Protein AF-A0A250FQ88-F1 (afdb_monomer_lite)

Sequence (93 aa):
MHIFYRILVLVGLIMVAISISFAFINPHSFCGTGDAITIFFFTLIASAIWIIYLIIEAILLHKQKAYGKRNANLLLPLLAPLIVILIIKILYI

Foldseek 3Di:
DVVVVLVVLLVVLLVVLVVVLVVPQDPVDPPLVVSVVSSLVSLVVSLVVSLVVLVVVLVVCVVVVVVVVSVVSNVVSVCSVVVSVVVSVVSVD

Structure (mmCIF, N/CA/C/O backbone):
data_AF-A0A250FQ88-F1
#
_entry.id   AF-A0A250FQ88-F1
#
loop_
_atom_site.group_PDB
_atom_site.id
_atom_site.type_symbol
_atom_site.label_atom_id
_atom_site.label_alt_id
_atom_site.label_comp_id
_atom_site.label_asym_id
_atom_site.label_entity_id
_atom_site.label_seq_id
_atom_site.pdbx_PDB_ins_code
_atom_site.Cartn_x
_atom_site.Cartn_y
_atom_site.Cartn_z
_atom_site.occupancy
_atom_site.B_iso_or_equiv
_atom_site.auth_seq_id
_atom_site.auth_comp_id
_atom_site.auth_asym_id
_atom_site.auth_atom_id
_atom_site.pdbx_PDB_model_num
ATOM 1 N N . MET A 1 1 ? -19.168 -3.875 5.474 1.00 50.50 1 MET A N 1
ATOM 2 C CA . MET A 1 1 ? -18.894 -2.771 4.524 1.00 50.50 1 MET A CA 1
ATOM 3 C C . MET A 1 1 ? -17.498 -2.143 4.667 1.00 50.50 1 MET A C 1
ATOM 5 O O . MET A 1 1 ? -16.911 -1.865 3.636 1.00 50.50 1 MET A O 1
ATOM 9 N N . HIS A 1 2 ? -16.896 -2.005 5.862 1.00 65.25 2 HIS A N 1
ATOM 10 C CA . HIS A 1 2 ? -15.534 -1.430 6.019 1.00 65.25 2 HIS A CA 1
ATOM 11 C C . HIS A 1 2 ? -14.410 -2.191 5.278 1.00 65.25 2 HIS A C 1
ATOM 13 O O . HIS A 1 2 ? -13.535 -1.578 4.681 1.00 65.25 2 HIS A O 1
ATOM 19 N N . ILE A 1 3 ? -14.446 -3.529 5.279 1.00 66.38 3 IL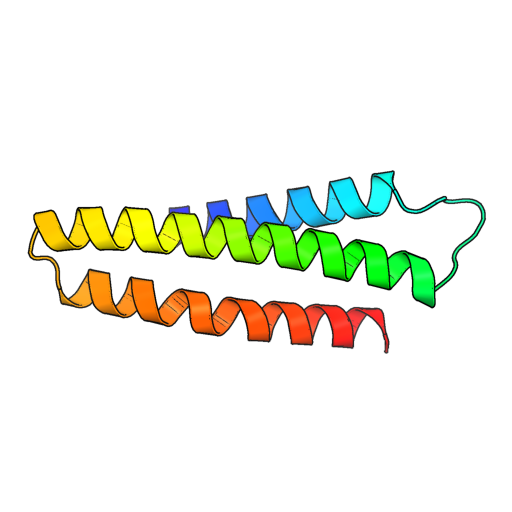E A N 1
ATOM 20 C CA . ILE A 1 3 ? -13.447 -4.374 4.592 1.00 66.38 3 ILE A CA 1
ATOM 21 C C . ILE A 1 3 ? -13.497 -4.207 3.068 1.00 66.38 3 ILE A C 1
ATOM 23 O O . ILE A 1 3 ? -12.454 -4.170 2.427 1.00 66.38 3 ILE A O 1
ATOM 27 N N . PHE A 1 4 ? -14.694 -4.048 2.499 1.00 69.31 4 PHE A N 1
ATOM 28 C CA . PHE A 1 4 ? -14.865 -3.861 1.058 1.00 69.31 4 PHE A CA 1
ATOM 29 C C . PHE A 1 4 ? -14.223 -2.552 0.583 1.00 69.31 4 PHE A C 1
ATOM 31 O O . PHE A 1 4 ? -13.435 -2.566 -0.356 1.00 69.31 4 PHE A O 1
ATOM 38 N N . TYR A 1 5 ? -14.469 -1.444 1.291 1.00 70.94 5 TYR A N 1
ATOM 39 C CA . TYR A 1 5 ? -13.819 -0.164 0.992 1.00 70.94 5 TYR A CA 1
ATOM 40 C C . TYR A 1 5 ? -12.297 -0.227 1.151 1.00 70.94 5 TYR A C 1
ATOM 42 O O . TYR A 1 5 ? -11.585 0.366 0.352 1.00 70.94 5 TYR A O 1
ATOM 50 N N . ARG A 1 6 ? -11.778 -0.989 2.121 1.00 71.75 6 ARG A N 1
ATOM 51 C CA . ARG A 1 6 ? -10.327 -1.185 2.272 1.00 71.75 6 ARG A CA 1
ATOM 52 C C . ARG A 1 6 ? -9.711 -1.925 1.092 1.00 71.75 6 ARG A C 1
ATOM 54 O O . ARG A 1 6 ? -8.685 -1.492 0.586 1.00 71.75 6 ARG A O 1
ATOM 61 N N . ILE A 1 7 ? -10.340 -3.010 0.643 1.00 74.44 7 ILE A N 1
ATOM 62 C CA . ILE A 1 7 ? -9.879 -3.753 -0.537 1.00 74.44 7 ILE A CA 1
ATOM 63 C C . ILE A 1 7 ? -9.939 -2.847 -1.771 1.00 74.44 7 ILE A C 1
ATOM 65 O O . ILE A 1 7 ? -8.978 -2.797 -2.529 1.00 74.44 7 ILE A O 1
ATOM 69 N N . LEU A 1 8 ? -11.019 -2.076 -1.932 1.00 78.12 8 LEU A N 1
ATOM 70 C CA . LEU A 1 8 ? -11.177 -1.138 -3.042 1.00 78.12 8 LEU A CA 1
ATOM 71 C C . LEU A 1 8 ? -10.072 -0.068 -3.061 1.00 78.12 8 LEU A C 1
ATOM 73 O O . LEU A 1 8 ? -9.484 0.181 -4.109 1.00 78.12 8 LEU A O 1
ATOM 77 N N . VAL A 1 9 ? -9.759 0.540 -1.910 1.00 79.62 9 VAL A N 1
ATOM 78 C CA . VAL A 1 9 ? -8.694 1.552 -1.799 1.00 79.62 9 VAL A CA 1
ATOM 79 C C . VAL A 1 9 ? -7.324 0.931 -2.066 1.00 79.62 9 VAL A C 1
ATOM 81 O O . VAL A 1 9 ? -6.543 1.524 -2.802 1.00 79.62 9 VAL A O 1
ATOM 84 N N . LEU A 1 10 ? -7.042 -0.264 -1.534 1.00 78.06 10 LEU A N 1
ATOM 85 C CA . LEU A 1 10 ? -5.781 -0.969 -1.778 1.00 78.06 10 LEU A CA 1
ATOM 86 C C . LEU A 1 10 ? -5.593 -1.292 -3.267 1.00 78.06 10 LEU A C 1
ATOM 88 O O . LEU A 1 10 ? -4.544 -0.996 -3.832 1.00 78.06 10 LEU A O 1
ATOM 92 N N . VAL A 1 11 ? -6.619 -1.856 -3.912 1.00 78.81 11 VAL A N 1
ATOM 93 C CA . VAL A 1 11 ? -6.599 -2.165 -5.349 1.00 78.81 11 VAL A CA 1
ATOM 94 C C . VAL A 1 11 ? -6.436 -0.888 -6.171 1.00 78.81 11 VAL A C 1
ATOM 96 O O . VAL A 1 11 ? -5.603 -0.852 -7.072 1.00 78.81 11 VAL A O 1
ATOM 99 N N . GLY A 1 12 ? -7.162 0.181 -5.830 1.00 81.50 12 GLY A N 1
ATOM 100 C CA . GLY A 1 12 ? -7.019 1.481 -6.485 1.00 81.50 12 GLY A CA 1
ATOM 101 C C . GLY A 1 12 ? -5.597 2.035 -6.381 1.00 81.50 12 GLY A C 1
ATOM 102 O O . GLY A 1 12 ? -5.038 2.482 -7.380 1.00 81.50 12 GLY A O 1
ATOM 103 N N . LEU A 1 13 ? -4.974 1.939 -5.204 1.00 82.69 13 LEU A N 1
ATOM 104 C CA . LEU A 1 13 ? -3.601 2.395 -4.984 1.00 82.69 13 LEU A CA 1
ATOM 105 C C . LEU A 1 13 ? -2.578 1.603 -5.807 1.00 82.69 13 LEU A C 1
ATOM 107 O O . LEU A 1 13 ? -1.666 2.195 -6.380 1.00 82.69 13 LEU A O 1
ATOM 111 N N . ILE A 1 14 ? -2.752 0.283 -5.900 1.00 78.75 14 ILE A N 1
ATOM 112 C CA . ILE A 1 14 ? -1.898 -0.587 -6.718 1.00 78.75 14 ILE A CA 1
ATOM 113 C C . ILE A 1 14 ? -2.056 -0.246 -8.204 1.00 78.75 14 ILE A C 1
ATOM 115 O O . ILE A 1 14 ? -1.057 -0.078 -8.898 1.00 78.75 14 ILE A O 1
ATOM 119 N N . MET A 1 15 ? -3.288 -0.074 -8.692 1.00 79.19 15 MET A N 1
ATOM 120 C CA . MET A 1 15 ? -3.548 0.297 -10.089 1.00 79.19 15 MET A CA 1
ATOM 121 C C . MET A 1 15 ? -2.912 1.641 -10.457 1.00 79.19 15 MET A C 1
ATOM 123 O O . MET A 1 15 ? -2.331 1.774 -11.536 1.00 79.19 15 MET A O 1
ATOM 127 N N . VAL A 1 16 ? -2.970 2.626 -9.555 1.00 82.62 16 VAL A N 1
ATOM 128 C CA . VAL A 1 16 ? -2.303 3.924 -9.737 1.00 82.62 16 VAL A CA 1
ATOM 129 C C . VAL A 1 16 ? -0.785 3.756 -9.757 1.00 82.62 16 VAL A C 1
ATOM 131 O O . VAL A 1 16 ? -0.136 4.269 -10.665 1.00 82.62 16 VAL A O 1
ATOM 134 N N . ALA A 1 17 ? -0.214 2.999 -8.816 1.00 79.25 17 ALA A N 1
ATOM 135 C CA . ALA A 1 17 ? 1.229 2.763 -8.761 1.00 79.25 17 ALA A CA 1
ATOM 136 C C . ALA A 1 17 ? 1.757 2.080 -10.031 1.00 79.25 17 ALA A C 1
ATOM 138 O O . ALA A 1 17 ? 2.783 2.490 -10.573 1.00 79.25 17 ALA A O 1
ATOM 139 N N . ILE A 1 18 ? 1.028 1.085 -10.543 1.00 74.69 18 ILE A N 1
ATOM 140 C CA . ILE A 1 18 ? 1.357 0.382 -11.787 1.00 74.69 18 ILE A CA 1
ATOM 141 C C . ILE A 1 18 ? 1.260 1.330 -12.988 1.00 74.69 18 ILE A C 1
ATOM 143 O O . ILE A 1 18 ? 2.185 1.391 -13.792 1.00 74.69 18 ILE A O 1
ATOM 147 N N . SER A 1 19 ? 0.180 2.111 -13.093 1.00 78.75 19 SER A N 1
ATOM 148 C CA . SER A 1 19 ? -0.024 3.053 -14.206 1.00 78.75 19 SER A CA 1
ATOM 149 C C . SER A 1 19 ? 1.073 4.116 -14.265 1.00 78.75 19 SER A C 1
ATOM 151 O O . SER A 1 19 ? 1.589 4.418 -15.338 1.00 78.75 19 SER A O 1
ATOM 153 N N . ILE A 1 20 ? 1.467 4.652 -13.105 1.00 80.12 20 ILE A N 1
ATOM 154 C CA . ILE A 1 20 ? 2.579 5.600 -13.006 1.00 80.12 20 ILE A CA 1
ATOM 155 C C . ILE A 1 20 ? 3.885 4.909 -13.398 1.00 80.12 20 ILE A C 1
ATOM 157 O O . ILE A 1 20 ? 4.624 5.444 -14.215 1.00 80.12 20 ILE A O 1
ATOM 161 N N . SER A 1 21 ? 4.144 3.701 -12.891 1.00 73.12 21 SER A N 1
ATOM 162 C CA . SER A 1 21 ? 5.349 2.942 -13.250 1.00 73.12 21 SER A CA 1
ATOM 163 C C . SER A 1 21 ? 5.466 2.748 -14.765 1.00 73.12 21 SER A C 1
ATOM 165 O O . SER A 1 21 ? 6.519 3.024 -15.329 1.00 73.12 21 SER A O 1
ATOM 167 N N . PHE A 1 22 ? 4.377 2.370 -15.444 1.00 72.19 22 PHE A N 1
ATOM 168 C CA . PHE A 1 22 ? 4.358 2.222 -16.903 1.00 72.19 22 PHE A CA 1
ATOM 169 C C . PHE A 1 22 ? 4.527 3.539 -17.667 1.00 72.19 22 PHE A C 1
ATOM 171 O O . PHE A 1 22 ? 5.070 3.518 -18.764 1.00 72.19 22 PHE A O 1
ATOM 178 N N . ALA A 1 23 ? 4.116 4.678 -17.105 1.00 77.00 23 ALA A N 1
ATOM 179 C CA . ALA A 1 23 ? 4.362 5.985 -17.717 1.00 77.00 23 ALA A CA 1
ATOM 180 C C . ALA A 1 23 ? 5.849 6.392 -17.682 1.00 77.00 23 ALA A C 1
ATOM 182 O O . ALA A 1 23 ? 6.287 7.175 -18.522 1.00 77.00 23 ALA A O 1
ATOM 183 N N . PHE A 1 24 ? 6.620 5.869 -16.722 1.00 73.06 24 PHE A N 1
ATOM 184 C CA . PHE A 1 24 ? 8.064 6.108 -16.602 1.00 73.06 24 PHE A CA 1
ATOM 185 C C . PHE A 1 24 ? 8.924 5.051 -17.314 1.00 73.06 24 PHE A C 1
ATOM 187 O O . PHE A 1 24 ? 10.100 5.306 -17.572 1.00 73.06 24 PHE A O 1
ATOM 194 N N . ILE A 1 25 ? 8.357 3.890 -17.651 1.00 73.94 25 ILE A N 1
ATOM 195 C CA . ILE A 1 25 ? 9.028 2.852 -18.440 1.00 73.94 25 ILE A CA 1
ATOM 196 C C . ILE A 1 25 ? 9.017 3.267 -19.914 1.00 73.94 25 ILE A C 1
ATOM 198 O O . ILE A 1 25 ? 7.970 3.535 -20.500 1.00 73.94 25 ILE A O 1
ATOM 202 N N . ASN A 1 26 ? 10.198 3.335 -20.528 1.00 63.75 26 ASN A N 1
ATOM 203 C CA . ASN A 1 26 ? 10.339 3.763 -21.916 1.00 63.75 26 ASN A CA 1
ATOM 204 C C . ASN A 1 26 ? 10.009 2.584 -22.861 1.00 63.75 26 ASN A C 1
ATOM 206 O O . ASN A 1 26 ? 10.746 1.595 -22.861 1.00 63.75 26 ASN A O 1
ATOM 210 N N . PRO A 1 27 ? 8.954 2.656 -23.699 1.00 62.03 27 PRO A N 1
ATOM 211 C CA . PRO A 1 27 ? 8.479 1.508 -24.485 1.00 62.03 27 PRO A CA 1
ATOM 212 C C . PRO A 1 27 ? 9.476 1.019 -25.547 1.00 62.03 27 PRO A C 1
ATOM 214 O O . PRO A 1 27 ? 9.346 -0.095 -26.048 1.00 62.03 27 PRO A O 1
ATOM 217 N N . HIS A 1 28 ? 10.472 1.838 -25.896 1.00 59.12 28 HIS A N 1
ATOM 218 C CA . HIS A 1 28 ? 11.485 1.520 -26.905 1.00 59.12 28 HIS A CA 1
ATOM 219 C C . HIS A 1 28 ? 12.730 0.806 -26.359 1.00 59.12 28 HIS A C 1
ATOM 221 O O . HIS A 1 28 ? 13.535 0.308 -27.145 1.00 59.12 28 HIS A O 1
ATOM 227 N N . SER A 1 29 ? 12.903 0.738 -25.038 1.00 58.03 29 SER A N 1
ATOM 228 C CA . SER A 1 29 ? 14.070 0.125 -24.406 1.00 58.03 29 SER A CA 1
ATOM 229 C C . SER A 1 29 ? 13.657 -0.544 -23.098 1.00 58.03 29 SER A C 1
ATOM 231 O O . SER A 1 29 ? 13.804 0.046 -22.030 1.00 58.03 29 SER A O 1
ATOM 233 N N . PHE A 1 30 ? 13.141 -1.771 -23.189 1.00 59.03 30 PHE A N 1
ATOM 234 C CA . PHE A 1 30 ? 12.896 -2.615 -22.020 1.00 59.03 30 PHE A CA 1
ATOM 235 C C . PHE A 1 30 ? 14.237 -2.985 -21.382 1.00 59.03 30 PHE A C 1
ATOM 237 O O . PHE A 1 30 ? 14.973 -3.837 -21.884 1.00 59.03 30 PHE A O 1
ATOM 244 N N . CYS A 1 31 ? 14.573 -2.316 -20.285 1.00 64.88 31 CYS A N 1
ATOM 245 C CA . CYS A 1 31 ? 15.722 -2.654 -19.462 1.00 64.88 31 CYS A CA 1
ATOM 246 C C . CYS A 1 31 ? 15.171 -3.313 -18.204 1.00 64.88 31 CYS A C 1
ATOM 248 O O . CYS A 1 31 ? 14.791 -2.621 -17.261 1.00 64.88 31 CYS A O 1
ATOM 250 N N . GLY A 1 3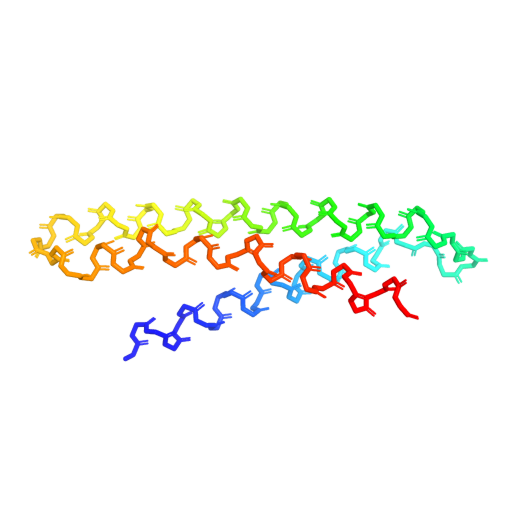2 ? 15.132 -4.650 -18.183 1.00 64.31 32 GLY A N 1
ATOM 251 C CA . GLY A 1 32 ? 14.477 -5.416 -17.115 1.00 64.31 32 GLY A CA 1
ATOM 252 C C . GLY A 1 32 ? 14.924 -5.034 -15.697 1.00 64.31 32 GLY A C 1
ATOM 253 O O . GLY A 1 32 ? 14.134 -5.094 -14.761 1.00 64.31 32 GLY A O 1
ATOM 254 N N . THR A 1 33 ? 16.161 -4.559 -15.528 1.00 66.69 33 THR A N 1
ATOM 255 C CA . THR A 1 33 ? 16.662 -4.059 -14.241 1.00 66.69 33 THR A CA 1
ATOM 256 C C . THR A 1 33 ? 16.113 -2.669 -13.892 1.00 66.69 33 THR A C 1
ATOM 258 O O . THR A 1 33 ? 15.747 -2.433 -12.745 1.00 66.69 33 THR A O 1
ATOM 261 N N . GLY A 1 34 ? 16.042 -1.745 -14.856 1.00 64.12 34 GLY A N 1
ATOM 262 C CA . GLY A 1 34 ? 15.562 -0.373 -14.642 1.00 64.12 34 GLY A CA 1
ATOM 263 C C . GLY A 1 34 ? 14.042 -0.284 -14.486 1.00 64.12 34 GLY A C 1
ATOM 264 O O . GLY A 1 34 ? 13.540 0.425 -13.609 1.00 64.12 34 GLY A O 1
ATOM 265 N N . ASP A 1 35 ? 13.308 -1.063 -15.275 1.00 68.75 35 ASP A N 1
ATOM 266 C CA . ASP A 1 35 ? 11.844 -1.079 -15.264 1.00 68.75 35 ASP A CA 1
ATOM 267 C C . ASP A 1 35 ? 11.314 -1.587 -13.924 1.00 68.75 35 ASP A C 1
ATOM 269 O O . ASP A 1 35 ? 10.393 -1.025 -13.328 1.00 68.75 35 ASP A O 1
ATOM 273 N N . ALA A 1 36 ? 11.966 -2.604 -13.378 1.00 70.88 36 ALA A N 1
ATOM 274 C CA . ALA A 1 36 ? 11.527 -3.191 -12.135 1.00 70.88 36 ALA A CA 1
ATOM 275 C C . ALA A 1 36 ? 12.048 -2.465 -10.877 1.00 70.88 36 ALA A C 1
ATOM 277 O O . ALA A 1 36 ? 11.370 -2.503 -9.849 1.00 70.88 36 ALA A O 1
ATOM 278 N N . ILE A 1 37 ? 13.135 -1.681 -10.964 1.00 75.75 37 ILE A N 1
ATOM 279 C CA . ILE A 1 37 ? 13.466 -0.669 -9.938 1.00 75.75 37 ILE A CA 1
ATOM 280 C C . ILE A 1 37 ? 12.362 0.393 -9.869 1.00 75.75 37 ILE A C 1
ATOM 282 O O . ILE A 1 37 ? 11.924 0.759 -8.777 1.00 75.75 37 ILE A O 1
ATOM 286 N N . THR A 1 38 ? 11.875 0.854 -11.023 1.00 76.19 38 THR A N 1
ATOM 287 C CA . THR A 1 38 ? 10.791 1.843 -11.107 1.00 76.19 38 THR A CA 1
ATOM 288 C C . THR A 1 38 ? 9.504 1.304 -10.479 1.00 76.19 38 THR A C 1
ATOM 290 O O . THR A 1 38 ? 8.921 1.951 -9.606 1.00 76.19 38 THR A O 1
ATOM 293 N N . ILE A 1 39 ? 9.108 0.075 -10.827 1.00 75.00 39 ILE A N 1
ATOM 294 C CA . ILE A 1 39 ? 7.941 -0.598 -10.234 1.00 75.00 39 ILE A CA 1
ATOM 295 C C . ILE A 1 39 ? 8.115 -0.780 -8.722 1.00 75.00 39 ILE A C 1
ATOM 297 O O . ILE A 1 39 ? 7.188 -0.501 -7.956 1.00 75.00 39 ILE A O 1
ATOM 301 N N . PHE A 1 40 ? 9.295 -1.206 -8.263 1.00 76.38 40 PHE A N 1
ATOM 302 C CA . PHE A 1 40 ? 9.580 -1.367 -6.838 1.00 76.38 40 PHE A CA 1
ATOM 303 C C . PHE A 1 40 ? 9.447 -0.046 -6.073 1.00 76.38 40 PHE A C 1
ATOM 305 O O . PHE A 1 40 ? 8.808 0.003 -5.020 1.00 76.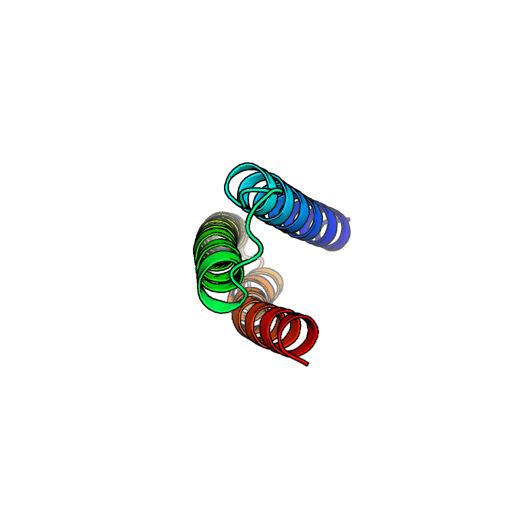38 40 PHE A O 1
ATOM 312 N N . PHE A 1 41 ? 9.988 1.037 -6.626 1.00 80.75 41 PHE A N 1
ATOM 313 C CA . PHE A 1 41 ? 9.949 2.363 -6.021 1.00 80.75 41 PHE A CA 1
ATOM 314 C C . PHE A 1 41 ? 8.514 2.886 -5.859 1.00 80.75 41 PHE A C 1
ATOM 316 O O . PHE A 1 41 ? 8.116 3.288 -4.763 1.00 80.75 41 PHE A O 1
ATOM 323 N N . PHE A 1 42 ? 7.693 2.817 -6.910 1.00 80.44 42 PHE A N 1
ATOM 324 C CA . PHE A 1 42 ? 6.295 3.255 -6.827 1.00 80.44 42 PHE A CA 1
ATOM 325 C C . PHE A 1 42 ? 5.437 2.339 -5.951 1.00 80.44 42 PHE A C 1
ATOM 327 O O . PHE A 1 42 ? 4.550 2.818 -5.241 1.00 80.44 42 PHE A O 1
ATOM 334 N N . THR A 1 43 ? 5.733 1.040 -5.925 1.00 77.12 43 THR A N 1
ATOM 335 C CA . THR A 1 43 ? 5.065 0.096 -5.021 1.00 77.12 43 THR A CA 1
ATOM 336 C C . THR A 1 43 ? 5.404 0.391 -3.555 1.00 77.12 43 THR A C 1
ATOM 338 O O . THR A 1 43 ? 4.523 0.335 -2.694 1.00 77.12 43 THR A O 1
ATOM 341 N N . LEU A 1 44 ? 6.645 0.787 -3.252 1.00 80.69 44 LEU A N 1
ATOM 342 C CA . LEU A 1 44 ? 7.030 1.253 -1.918 1.00 80.69 44 LEU A CA 1
ATOM 343 C C . LEU A 1 44 ? 6.265 2.518 -1.516 1.00 80.69 44 LEU A C 1
ATOM 345 O O . LEU A 1 44 ? 5.724 2.568 -0.410 1.00 80.69 44 LEU A O 1
ATOM 349 N N . ILE A 1 45 ? 6.152 3.504 -2.411 1.00 83.88 45 ILE A N 1
ATOM 350 C CA . ILE A 1 45 ? 5.369 4.726 -2.159 1.00 83.88 45 ILE A CA 1
ATOM 351 C C . ILE A 1 45 ? 3.905 4.377 -1.867 1.00 83.88 45 ILE A C 1
ATOM 353 O O . ILE A 1 45 ? 3.336 4.853 -0.883 1.00 83.88 45 ILE A O 1
ATOM 357 N N . ALA A 1 46 ? 3.309 3.495 -2.671 1.00 82.38 46 ALA A N 1
ATOM 358 C CA . ALA A 1 46 ? 1.950 3.017 -2.456 1.00 82.38 46 ALA A CA 1
ATOM 359 C C . ALA A 1 46 ? 1.786 2.333 -1.089 1.00 82.38 46 ALA A C 1
ATOM 361 O O . ALA A 1 46 ? 0.832 2.605 -0.358 1.00 82.38 46 ALA A O 1
ATOM 362 N N . SER A 1 47 ? 2.752 1.499 -0.696 1.00 79.69 47 SER A N 1
ATOM 363 C CA . SER A 1 47 ? 2.745 0.840 0.612 1.00 79.69 47 SER A CA 1
ATOM 364 C C . SER A 1 47 ? 2.830 1.845 1.769 1.00 79.69 47 SER A C 1
ATOM 366 O O . SER A 1 47 ? 2.112 1.702 2.759 1.00 79.69 47 SER A O 1
ATOM 368 N N . ALA A 1 48 ? 3.625 2.910 1.627 1.00 83.12 48 ALA A N 1
ATOM 369 C CA . ALA A 1 48 ? 3.754 3.957 2.635 1.00 83.12 48 ALA A CA 1
ATOM 370 C C . ALA A 1 48 ? 2.445 4.743 2.810 1.00 83.12 48 ALA A C 1
ATOM 372 O O . ALA A 1 48 ? 1.988 4.942 3.936 1.00 83.12 48 ALA A O 1
ATOM 373 N N . ILE A 1 49 ? 1.792 5.120 1.705 1.00 85.31 49 ILE A N 1
ATOM 374 C CA . ILE A 1 49 ? 0.472 5.773 1.725 1.00 85.31 49 ILE A CA 1
ATOM 375 C C . ILE A 1 49 ? -0.568 4.866 2.396 1.00 85.31 49 ILE A C 1
ATOM 377 O O . ILE A 1 49 ? -1.358 5.325 3.224 1.00 85.31 49 ILE A O 1
ATOM 381 N N . TRP A 1 50 ? -0.543 3.567 2.090 1.00 82.81 50 TRP A N 1
ATOM 382 C CA . TRP A 1 50 ? -1.439 2.586 2.699 1.00 82.81 50 TRP A CA 1
ATOM 383 C C . TRP A 1 50 ? -1.235 2.457 4.216 1.00 82.81 50 TRP A C 1
ATOM 385 O O . TRP A 1 50 ? -2.205 2.440 4.976 1.00 82.81 50 TRP A O 1
ATOM 395 N N . IL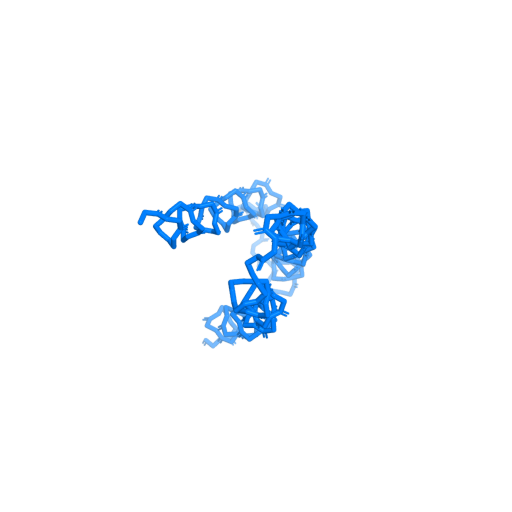E A 1 51 ? 0.016 2.439 4.685 1.00 82.25 51 ILE A N 1
ATOM 396 C CA . ILE A 1 51 ? 0.342 2.425 6.118 1.00 82.25 51 ILE A CA 1
ATOM 397 C C . ILE A 1 51 ? -0.189 3.689 6.807 1.00 82.25 51 ILE A C 1
ATOM 399 O O . ILE A 1 51 ? -0.825 3.587 7.857 1.00 82.25 51 ILE A O 1
ATOM 403 N N . ILE A 1 52 ? 0.010 4.870 6.211 1.00 84.94 52 ILE A N 1
ATOM 404 C CA . ILE A 1 52 ? -0.501 6.141 6.752 1.00 84.94 52 ILE A CA 1
ATOM 405 C C . ILE A 1 52 ? -2.028 6.098 6.881 1.00 84.94 52 ILE A C 1
ATOM 407 O O . ILE A 1 52 ? -2.568 6.449 7.933 1.00 84.94 52 ILE A O 1
ATOM 411 N N . TYR A 1 53 ? -2.728 5.614 5.851 1.00 83.69 53 TYR A N 1
ATOM 412 C CA . TYR A 1 53 ? -4.181 5.443 5.887 1.00 83.69 53 TYR A CA 1
ATOM 413 C C . TYR A 1 53 ? -4.629 4.546 7.056 1.00 83.69 53 TYR A C 1
ATOM 415 O O . TYR A 1 53 ? -5.521 4.920 7.823 1.00 83.69 53 TYR A O 1
ATOM 423 N N . LEU A 1 54 ? -3.968 3.399 7.256 1.00 81.44 54 LEU A N 1
ATOM 424 C CA . LEU A 1 54 ? -4.286 2.470 8.345 1.00 81.44 54 LEU A CA 1
ATOM 425 C C . LEU A 1 54 ? -4.007 3.059 9.736 1.00 81.44 54 LEU A C 1
ATOM 427 O O . LEU A 1 54 ? -4.759 2.781 10.675 1.00 81.44 54 LEU A O 1
ATOM 431 N N . ILE A 1 55 ? -2.978 3.902 9.878 1.00 82.38 55 ILE A N 1
ATOM 432 C CA . ILE A 1 55 ? -2.685 4.628 11.124 1.00 82.38 55 ILE A CA 1
ATOM 433 C C . ILE A 1 55 ? -3.797 5.639 11.434 1.00 82.38 55 ILE A C 1
ATOM 435 O O . ILE A 1 55 ? -4.311 5.652 12.555 1.00 82.38 55 ILE A O 1
ATOM 439 N N . ILE A 1 56 ? -4.215 6.449 10.454 1.00 83.69 56 ILE A N 1
ATOM 440 C CA . ILE A 1 56 ? -5.305 7.430 10.623 1.00 83.69 56 ILE A CA 1
ATOM 441 C C . ILE A 1 56 ? -6.594 6.723 11.057 1.00 83.69 56 ILE A C 1
ATOM 443 O O . ILE A 1 56 ? -7.260 7.128 12.015 1.00 83.69 56 ILE A O 1
ATOM 447 N N . GLU A 1 57 ? -6.927 5.621 10.392 1.00 81.00 57 GLU A N 1
ATOM 448 C CA . GLU A 1 57 ? -8.105 4.823 10.711 1.00 81.00 57 GLU A CA 1
ATOM 449 C C . GLU A 1 57 ? -7.982 4.141 12.091 1.00 81.00 57 GLU A C 1
ATOM 451 O O . GLU A 1 57 ? -8.956 4.090 12.844 1.00 81.00 57 GLU A O 1
ATOM 456 N N . ALA A 1 58 ? -6.786 3.701 12.498 1.00 80.56 58 ALA A N 1
ATOM 457 C CA . ALA A 1 58 ? -6.547 3.172 13.841 1.00 80.56 58 ALA A CA 1
ATOM 458 C C . ALA A 1 58 ? -6.755 4.235 14.939 1.00 80.56 58 ALA A C 1
ATOM 460 O O . ALA A 1 58 ? -7.303 3.918 15.999 1.00 80.56 58 ALA A O 1
ATOM 461 N N . ILE A 1 59 ? -6.379 5.495 14.687 1.00 82.00 59 ILE A N 1
ATOM 462 C CA . ILE A 1 59 ? -6.622 6.624 15.601 1.00 82.00 59 ILE A CA 1
ATOM 463 C C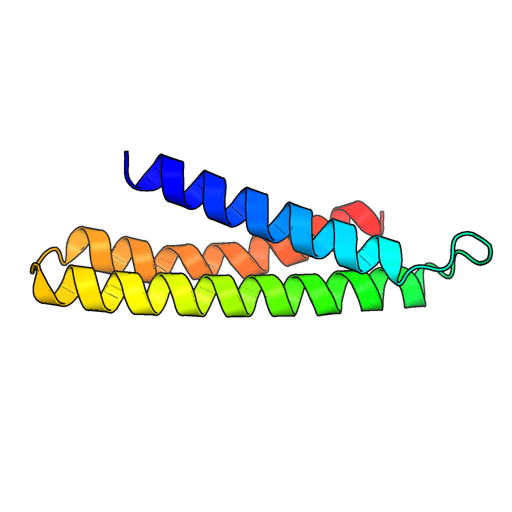 . ILE A 1 59 ? -8.129 6.898 15.733 1.00 82.00 59 ILE A C 1
ATOM 465 O O . ILE A 1 59 ? -8.634 7.056 16.848 1.00 82.00 59 ILE A O 1
ATOM 469 N N . LEU A 1 60 ? -8.870 6.901 14.621 1.00 82.00 60 LEU A N 1
ATOM 470 C CA . LEU A 1 60 ? -10.332 7.052 14.626 1.00 82.00 60 LEU A CA 1
ATOM 471 C C . LEU A 1 60 ? -11.018 5.920 15.407 1.00 82.00 60 LEU A C 1
ATOM 473 O O . LEU A 1 60 ? -11.870 6.177 16.259 1.00 82.00 60 LEU A O 1
ATOM 477 N N . LEU A 1 61 ? -10.601 4.672 15.184 1.00 82.00 61 LEU A N 1
ATOM 478 C CA . LEU A 1 61 ? -11.128 3.500 15.892 1.00 82.00 61 LEU A CA 1
ATOM 479 C C . LEU A 1 61 ? -10.789 3.510 17.388 1.00 82.00 61 LEU A C 1
ATOM 481 O O . LEU A 1 61 ? -11.581 3.029 18.202 1.00 82.00 61 LEU A O 1
ATOM 485 N N . HIS A 1 62 ? -9.641 4.081 17.767 1.00 80.94 62 HIS A N 1
ATOM 486 C CA . HIS A 1 62 ? -9.279 4.270 19.169 1.00 80.94 62 HIS A CA 1
ATOM 487 C C . HIS A 1 62 ? -10.235 5.236 19.878 1.00 80.94 62 HIS A C 1
ATOM 489 O O . HIS A 1 62 ? -10.706 4.922 20.971 1.00 80.94 62 HIS A O 1
ATOM 495 N N . LYS A 1 63 ? -10.600 6.354 19.231 1.00 82.00 63 LYS A N 1
ATOM 496 C CA . LYS A 1 63 ? -11.605 7.298 19.755 1.00 82.00 63 LYS A CA 1
ATOM 497 C C . LYS A 1 63 ? -12.983 6.651 19.931 1.00 82.00 63 LYS A C 1
ATOM 499 O O . LYS A 1 63 ? -13.699 6.985 20.867 1.00 82.00 63 LYS A O 1
ATOM 504 N N . GLN A 1 64 ? -13.328 5.684 19.081 1.00 83.94 64 GLN A N 1
ATOM 505 C CA . GLN A 1 64 ? -14.585 4.928 19.155 1.00 83.94 64 GLN A CA 1
ATOM 506 C C . GLN A 1 64 ? -14.549 3.748 20.147 1.00 83.94 64 GLN A C 1
ATOM 508 O O . GLN A 1 64 ? -15.504 2.977 20.204 1.00 83.94 64 GLN A O 1
ATOM 513 N N . LYS A 1 65 ? -13.454 3.564 20.908 1.00 83.38 65 LYS A N 1
ATOM 514 C CA . LYS A 1 65 ? -13.231 2.419 21.820 1.00 83.38 65 LYS A CA 1
ATOM 515 C C . LYS A 1 65 ? -13.374 1.043 21.140 1.00 83.38 65 LYS A C 1
ATOM 517 O O . LYS A 1 65 ? -13.578 0.025 21.796 1.00 83.38 65 LYS A O 1
ATOM 522 N N . ALA A 1 66 ? -13.219 0.980 19.815 1.00 78.75 66 ALA A N 1
ATOM 523 C CA . ALA A 1 66 ? -13.361 -0.238 19.019 1.00 78.75 66 ALA A CA 1
ATOM 524 C C . ALA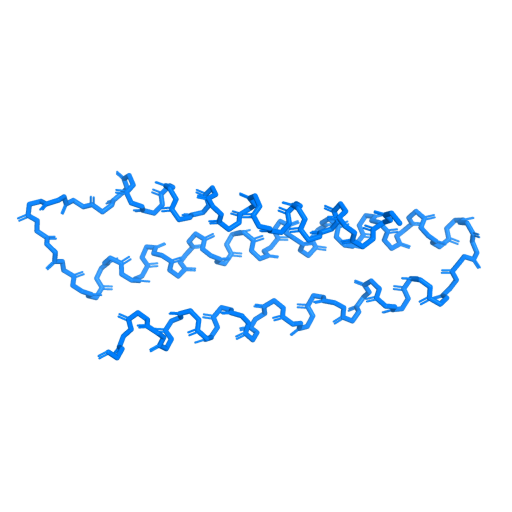 A 1 66 ? -12.016 -0.982 18.898 1.00 78.75 66 ALA A C 1
ATOM 526 O O . ALA A 1 66 ? -11.464 -1.152 17.807 1.00 78.75 66 ALA A O 1
ATOM 527 N N . TYR A 1 67 ? -11.469 -1.422 20.035 1.00 75.56 67 TYR A N 1
ATOM 528 C CA . TYR A 1 67 ? -10.097 -1.940 20.139 1.00 75.56 67 TYR A CA 1
ATOM 529 C C . TYR A 1 67 ? -9.814 -3.174 19.264 1.00 75.56 67 TYR A C 1
ATOM 531 O O . TYR A 1 67 ? -8.730 -3.273 18.690 1.00 75.56 67 TYR A O 1
ATOM 539 N N . GLY A 1 68 ? -10.789 -4.074 19.080 1.00 74.00 68 GLY A N 1
ATOM 540 C CA . GLY A 1 68 ? -10.629 -5.248 18.208 1.00 74.00 68 GLY A CA 1
ATOM 541 C C . GLY A 1 68 ? -10.416 -4.875 16.735 1.00 74.00 68 GLY A C 1
ATOM 542 O O . GLY A 1 68 ? -9.513 -5.389 16.077 1.00 74.00 68 GLY A O 1
ATOM 543 N N . LYS A 1 69 ? -11.182 -3.898 16.231 1.00 73.31 69 LYS A N 1
ATOM 544 C CA . LYS A 1 69 ? -11.026 -3.376 14.862 1.00 73.31 69 LYS A CA 1
ATOM 545 C C . LYS A 1 69 ? -9.715 -2.605 14.702 1.00 73.31 69 LYS A C 1
ATOM 547 O O . LYS A 1 69 ? -9.102 -2.670 13.641 1.00 73.31 69 LYS A O 1
ATOM 552 N N . ARG A 1 70 ? -9.261 -1.921 15.761 1.00 74.56 70 ARG A N 1
ATOM 553 C CA . ARG A 1 70 ? -7.974 -1.210 15.794 1.00 74.56 70 ARG A CA 1
ATOM 554 C C . ARG A 1 70 ? -6.788 -2.163 15.628 1.00 74.56 70 ARG A C 1
ATOM 556 O O . ARG A 1 70 ? -5.924 -1.896 14.803 1.00 74.56 70 ARG A O 1
ATOM 563 N N . ASN A 1 71 ? -6.754 -3.269 16.376 1.00 73.62 71 ASN A N 1
ATOM 564 C CA . ASN A 1 71 ? -5.659 -4.241 16.279 1.00 73.62 71 ASN A CA 1
ATOM 565 C C . ASN A 1 71 ? -5.606 -4.909 14.903 1.00 73.62 71 ASN A C 1
ATOM 567 O O . ASN A 1 71 ? -4.531 -5.006 14.321 1.00 73.62 71 ASN A O 1
ATOM 571 N N . ALA A 1 72 ? -6.759 -5.282 14.339 1.00 73.62 72 ALA A N 1
ATOM 572 C CA . ALA A 1 72 ? -6.816 -5.784 12.966 1.00 73.62 72 ALA A CA 1
ATOM 573 C C . ALA A 1 72 ? -6.262 -4.759 11.959 1.00 73.62 72 ALA A C 1
ATOM 575 O O . ALA A 1 72 ? -5.594 -5.134 11.000 1.00 73.62 72 ALA A O 1
ATOM 576 N N . ASN A 1 73 ? -6.482 -3.462 12.203 1.00 73.31 73 ASN A N 1
ATOM 577 C CA . ASN A 1 73 ? -5.962 -2.397 11.349 1.00 73.31 73 ASN A CA 1
ATOM 578 C C . ASN A 1 73 ? -4.457 -2.190 11.420 1.00 73.31 73 ASN A C 1
ATOM 580 O O . ASN A 1 73 ? -3.862 -1.777 10.437 1.00 73.31 73 ASN A O 1
ATOM 584 N N . LEU A 1 74 ? -3.864 -2.450 12.581 1.00 70.94 74 LEU A N 1
ATOM 585 C CA . LEU A 1 74 ? -2.421 -2.379 12.790 1.00 70.94 74 LEU A CA 1
ATOM 586 C C . LEU A 1 74 ? -1.701 -3.642 12.301 1.00 70.94 74 LEU A C 1
ATOM 588 O O . LEU A 1 74 ? -0.511 -3.578 12.019 1.00 70.94 74 LEU A O 1
ATOM 592 N N . LEU A 1 75 ? -2.414 -4.767 12.173 1.00 71.75 75 LEU A N 1
ATOM 593 C CA . LEU A 1 75 ? -1.882 -6.032 11.650 1.00 71.75 75 LEU A CA 1
ATOM 594 C C . LEU A 1 75 ? -2.014 -6.159 10.125 1.00 71.75 75 LEU A C 1
ATOM 596 O O . LEU A 1 75 ? -1.169 -6.776 9.488 1.00 71.75 75 LEU A O 1
ATOM 600 N N . LEU A 1 76 ? -3.021 -5.536 9.510 1.00 70.19 76 LEU A N 1
ATOM 601 C CA . LEU A 1 76 ? -3.173 -5.505 8.049 1.00 70.19 76 LEU A CA 1
ATOM 602 C C . LEU A 1 76 ? -1.969 -4.946 7.248 1.00 70.19 76 LEU A C 1
ATOM 604 O O . LEU A 1 76 ? -1.695 -5.486 6.176 1.00 70.19 76 LEU A O 1
ATOM 608 N N . PRO A 1 77 ? -1.235 -3.907 7.698 1.00 68.62 77 PRO A N 1
ATOM 609 C CA . PRO A 1 77 ? -0.090 -3.380 6.973 1.00 68.62 77 PRO A CA 1
ATOM 610 C C . PRO A 1 77 ? 1.086 -4.359 6.954 1.00 68.62 77 PRO A C 1
ATOM 612 O O . PRO A 1 77 ? 1.913 -4.249 6.058 1.00 68.62 77 PRO A O 1
ATOM 615 N N . LEU A 1 78 ? 1.145 -5.351 7.857 1.00 68.19 78 LEU A N 1
ATOM 616 C CA . LEU A 1 78 ? 2.153 -6.419 7.789 1.00 68.19 78 LEU A CA 1
ATOM 617 C C . LEU A 1 78 ? 2.003 -7.289 6.530 1.00 68.19 78 LEU A C 1
ATOM 619 O O . LEU A 1 78 ? 2.978 -7.887 6.084 1.00 68.19 78 LEU A O 1
ATOM 623 N N . LEU A 1 79 ? 0.806 -7.351 5.936 1.00 69.31 79 LEU A N 1
ATOM 624 C CA . LEU A 1 79 ? 0.573 -8.078 4.685 1.00 69.31 79 LEU A CA 1
ATOM 625 C C . LEU A 1 79 ? 1.041 -7.292 3.453 1.00 69.31 79 LEU A C 1
ATOM 627 O O . LEU A 1 79 ? 1.327 -7.897 2.424 1.00 69.31 79 LEU A O 1
ATOM 631 N N . ALA A 1 80 ? 1.156 -5.963 3.542 1.00 68.56 80 ALA A N 1
ATOM 632 C CA . ALA A 1 80 ? 1.599 -5.131 2.426 1.00 68.56 80 ALA A CA 1
ATOM 633 C C . ALA A 1 80 ? 3.001 -5.518 1.904 1.00 68.56 80 ALA A C 1
ATOM 635 O O . ALA A 1 80 ? 3.105 -5.792 0.710 1.00 68.56 80 ALA A O 1
ATOM 636 N N . PRO A 1 81 ? 4.061 -5.641 2.734 1.00 66.62 81 PRO A N 1
ATOM 637 C CA . PRO A 1 81 ? 5.379 -6.054 2.248 1.00 66.62 81 PRO A CA 1
ATOM 638 C C . PRO A 1 81 ? 5.387 -7.474 1.661 1.00 66.62 81 PRO A C 1
ATOM 640 O O . PRO A 1 81 ? 6.122 -7.724 0.710 1.00 66.62 81 PRO A O 1
ATOM 643 N N . LEU A 1 82 ? 4.534 -8.388 2.147 1.00 70.69 82 LEU A N 1
ATOM 644 C CA . LEU A 1 82 ? 4.381 -9.723 1.550 1.00 70.69 82 LEU A CA 1
ATOM 645 C C . LEU A 1 82 ? 3.818 -9.652 0.124 1.00 70.69 82 LEU A C 1
ATOM 647 O O . LEU A 1 82 ? 4.307 -10.356 -0.755 1.00 70.69 82 LEU A O 1
ATOM 651 N N . ILE A 1 83 ? 2.835 -8.779 -0.122 1.00 71.19 83 ILE A N 1
ATOM 652 C CA . ILE A 1 83 ? 2.277 -8.549 -1.464 1.00 71.19 83 ILE A CA 1
ATOM 653 C C . ILE A 1 83 ? 3.343 -7.958 -2.395 1.00 71.19 83 ILE A C 1
ATOM 655 O O . ILE A 1 83 ? 3.470 -8.409 -3.530 1.00 71.19 83 ILE A O 1
ATOM 659 N N . VAL A 1 84 ? 4.147 -7.003 -1.913 1.00 66.94 84 VAL A N 1
ATOM 660 C CA . VAL A 1 84 ? 5.248 -6.417 -2.697 1.00 66.94 84 VAL A CA 1
ATOM 661 C C . VAL A 1 84 ? 6.262 -7.485 -3.111 1.00 66.94 84 VAL A C 1
ATOM 663 O O . VAL A 1 84 ? 6.597 -7.583 -4.288 1.00 66.94 84 VAL A O 1
ATOM 666 N N . ILE A 1 85 ? 6.700 -8.332 -2.174 1.00 71.75 85 ILE A N 1
ATOM 667 C CA . ILE A 1 85 ? 7.627 -9.438 -2.461 1.00 71.75 85 ILE A CA 1
ATOM 668 C C . ILE A 1 85 ? 7.027 -10.402 -3.496 1.00 71.75 85 ILE A C 1
ATOM 670 O O . ILE A 1 85 ? 7.732 -10.862 -4.394 1.00 71.75 85 ILE A O 1
ATOM 674 N N . LEU A 1 86 ? 5.727 -10.690 -3.399 1.00 71.62 86 LEU A N 1
ATOM 675 C CA . LEU A 1 86 ? 5.037 -11.581 -4.328 1.00 71.62 86 LEU A CA 1
ATOM 676 C C . LEU A 1 86 ? 4.972 -10.998 -5.749 1.00 71.62 86 LEU A C 1
ATOM 678 O O . LEU A 1 86 ? 5.235 -11.718 -6.708 1.00 71.62 86 LEU A O 1
ATOM 682 N N . ILE A 1 87 ? 4.679 -9.701 -5.885 1.00 68.69 87 ILE A N 1
ATOM 683 C CA . ILE A 1 87 ? 4.642 -8.998 -7.178 1.00 68.69 87 ILE A CA 1
ATOM 684 C C . ILE A 1 87 ? 6.027 -8.990 -7.828 1.00 68.69 87 ILE A C 1
ATOM 686 O O . ILE A 1 87 ? 6.140 -9.331 -9.001 1.00 68.69 87 ILE A O 1
ATOM 690 N N . ILE A 1 88 ? 7.082 -8.671 -7.067 1.00 66.06 88 ILE A N 1
ATOM 691 C CA . ILE A 1 88 ? 8.468 -8.728 -7.562 1.00 66.06 88 ILE A CA 1
ATOM 692 C C . ILE A 1 88 ? 8.775 -10.135 -8.072 1.00 66.06 88 ILE A C 1
ATOM 694 O O . ILE A 1 88 ? 9.263 -10.296 -9.184 1.00 66.06 88 ILE A O 1
ATOM 698 N N . LYS A 1 89 ? 8.448 -11.168 -7.289 1.00 70.94 89 LYS A N 1
ATOM 699 C CA . LYS A 1 89 ? 8.698 -12.554 -7.688 1.00 70.94 89 LYS A CA 1
ATOM 700 C C . LYS A 1 89 ? 7.963 -12.937 -8.979 1.00 70.94 89 LYS A C 1
ATOM 702 O O . LYS A 1 89 ? 8.534 -13.660 -9.780 1.00 70.94 89 LYS A O 1
ATOM 707 N N . ILE A 1 90 ? 6.728 -12.473 -9.175 1.00 69.50 90 ILE A N 1
ATOM 708 C CA . ILE A 1 90 ? 5.950 -12.727 -10.400 1.00 69.50 90 ILE A CA 1
ATOM 709 C C . ILE A 1 90 ? 6.528 -11.973 -11.605 1.00 69.50 90 ILE A C 1
ATOM 711 O O . ILE A 1 90 ? 6.482 -12.496 -12.708 1.00 69.50 90 ILE A O 1
ATOM 715 N N . LEU A 1 91 ? 7.060 -10.762 -11.415 1.00 58.38 91 LEU A N 1
ATOM 716 C CA . LEU A 1 91 ? 7.629 -9.961 -12.505 1.00 58.38 91 LEU A CA 1
ATOM 717 C C . LEU A 1 91 ? 9.042 -10.388 -12.937 1.00 58.38 91 LEU A C 1
ATOM 719 O O . LEU A 1 91 ? 9.445 -10.064 -14.049 1.00 58.38 91 LEU A O 1
ATOM 723 N N . TYR A 1 92 ? 9.802 -11.051 -12.061 1.00 56.12 92 TYR A N 1
ATOM 724 C CA . TYR A 1 92 ? 11.200 -11.447 -12.296 1.00 56.12 92 TYR A CA 1
ATOM 725 C C . TYR A 1 92 ? 11.407 -12.961 -12.525 1.00 56.12 92 TYR A C 1
ATOM 727 O O . TYR A 1 92 ? 12.554 -13.412 -12.577 1.00 56.12 92 TYR A O 1
ATOM 735 N N . ILE A 1 93 ? 10.327 -13.740 -12.632 1.00 49.81 93 ILE A N 1
ATOM 736 C CA . ILE A 1 93 ? 10.315 -15.139 -13.104 1.00 49.81 93 ILE A CA 1
ATOM 737 C C . ILE A 1 93 ? 9.789 -15.150 -14.535 1.00 49.81 93 ILE A C 1
ATOM 739 O O . ILE A 1 93 ? 10.388 -15.873 -15.359 1.00 49.81 93 ILE A O 1
#

Organism: NCBI:txid1017

Radius of gyration: 15.77 Å; chains: 1; bounding box: 36×23×49 Å

pLDDT: mean 73.87, std 7.89, range [49.81, 85.31]

Secondary structure (DSSP, 8-state):
-HHHHHHHHHHHHHHHHHHHHHHHS-TT---HHHHHHHHHHHHHHHHHHHHHHHHHHHHHHHHTT-HHHHHHHHHGGGHHHHHHHHHHHHH--